Protein AF-A0A3P6BB22-F1 (afdb_monomer_lite)

InterPro domains:
  IPR001763 Rhodanese-like domain [PF00581] (15-97)
  IPR001763 Rhodanese-like domain [PS50206] (21-99)
  IPR036873 Rhodanese-like domain superfamily [G3DSA:3.40.250.10] (3-117)
  IPR036873 Rhodanese-like domain superfamily [SSF52821] (8-98)
  IPR044684 Rhodanese-like domain-containing protein STR17/STR18/HARC1-like [PTHR44542] (4-99)

Secondary structure (DSSP, 8-state):
--------EEEE-HHHHHHHHTTTPEEEE-S-HHHHHH-----SSEEE--SEEEETTEEEE-TTHHHHHHHH--TTS-EEEE-SSSHHHHHHHHHHHHHHHHHHHHHHHHHHTT-----------------EEEE--

Organism: Brassica campestris (NCBI:txid3711)

Sequence (137 aa):
MVPSKPEEVVTVDVSQAKTLLQSDHQYLDVRTEEEFRRGHCVAPKILNVPYMLSTPQGRVKNPNFLDQVSSLLSPTDDILVGCQSGARSLNATSELVAAVRLQESEKHRRWVLGLGGSELSHQQGAAAICKLIILFY

Radius of gyration: 16.77 Å; chains: 1; bounding box: 38×48×40 Å

Structure (mmCIF, N/CA/C/O backbone):
data_AF-A0A3P6BB22-F1
#
_entry.id   AF-A0A3P6BB22-F1
#
loop_
_atom_site.group_PDB
_atom_site.id
_atom_site.type_symbol
_atom_site.label_atom_id
_atom_site.label_alt_id
_atom_site.label_comp_id
_atom_site.label_asym_id
_atom_site.label_entity_id
_atom_site.label_seq_id
_atom_site.pdbx_PDB_ins_code
_atom_site.Cartn_x
_atom_site.Cartn_y
_atom_site.Cartn_z
_atom_site.occupancy
_atom_site.B_iso_or_equiv
_atom_site.auth_seq_id
_atom_site.auth_comp_id
_atom_site.auth_asym_id
_atom_site.auth_atom_id
_atom_site.pdbx_PDB_model_num
ATOM 1 N N . MET A 1 1 ? -10.189 20.013 21.432 1.00 35.59 1 MET A N 1
ATOM 2 C CA . MET A 1 1 ? -8.930 19.576 20.794 1.00 35.59 1 MET A CA 1
ATOM 3 C C . MET A 1 1 ? -8.862 18.065 20.905 1.00 35.59 1 MET A C 1
ATOM 5 O O . MET A 1 1 ? -8.560 17.567 21.978 1.00 35.59 1 MET A O 1
ATOM 9 N N . VAL A 1 2 ? -9.233 17.338 19.853 1.00 38.25 2 VAL A N 1
ATOM 10 C CA . VAL A 1 2 ? -8.917 15.906 19.756 1.00 38.25 2 VAL A CA 1
ATOM 11 C C . VAL A 1 2 ? -7.527 15.793 19.129 1.00 38.25 2 VAL A C 1
AT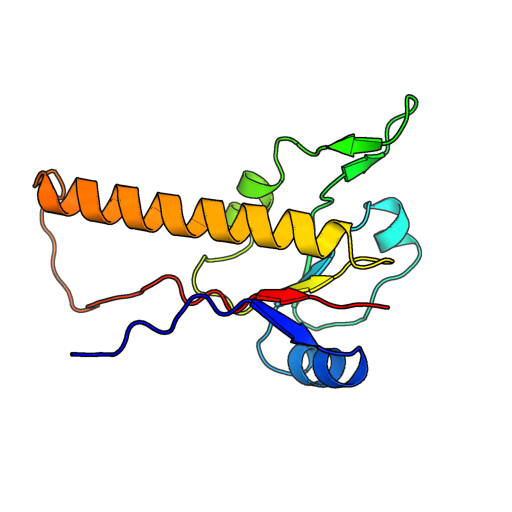OM 13 O O . VAL A 1 2 ? -7.291 16.461 18.120 1.00 38.25 2 VAL A O 1
ATOM 16 N N . PRO A 1 3 ? -6.588 15.043 19.725 1.00 39.22 3 PRO A N 1
ATOM 17 C CA . PRO A 1 3 ? -5.275 14.860 19.131 1.00 39.22 3 PRO A CA 1
ATOM 18 C C . PRO A 1 3 ? -5.442 14.058 17.839 1.00 39.22 3 PRO A C 1
ATOM 20 O O . PRO A 1 3 ? -5.922 12.925 17.855 1.00 39.22 3 PRO A O 1
ATOM 23 N N . SER A 1 4 ? -5.071 14.665 16.713 1.00 43.09 4 SER A N 1
ATOM 24 C CA . SER A 1 4 ? -4.838 13.969 15.451 1.00 43.09 4 SER A CA 1
ATOM 25 C C . SER A 1 4 ? -3.793 12.888 15.711 1.00 43.09 4 SER A C 1
ATOM 27 O O . SER A 1 4 ? -2.633 13.215 15.976 1.00 43.09 4 SER A O 1
ATOM 29 N N . LYS A 1 5 ? -4.207 11.615 15.723 1.00 47.22 5 LYS A N 1
ATOM 30 C CA . LYS A 1 5 ? -3.264 10.499 15.834 1.00 47.22 5 LYS A CA 1
ATOM 31 C C . LYS A 1 5 ? -2.243 10.638 14.699 1.00 47.22 5 LYS A C 1
ATOM 33 O O . LYS A 1 5 ? -2.662 10.839 13.559 1.00 47.22 5 LYS A O 1
ATOM 38 N N . PRO A 1 6 ? -0.937 10.601 15.000 1.00 50.88 6 PRO A N 1
ATOM 39 C CA . PRO A 1 6 ? 0.075 10.657 13.964 1.00 50.88 6 PRO A CA 1
ATOM 40 C C . PRO A 1 6 ? -0.056 9.431 13.061 1.00 50.88 6 PRO A C 1
ATOM 42 O O . PRO A 1 6 ? -0.375 8.337 13.526 1.00 50.88 6 PRO A O 1
ATOM 45 N N . GLU A 1 7 ? 0.197 9.643 11.777 1.00 61.31 7 GLU A N 1
ATOM 46 C CA . GLU A 1 7 ? 0.468 8.591 10.809 1.00 61.31 7 GLU A CA 1
ATOM 47 C C . GLU A 1 7 ? 1.692 7.808 11.300 1.00 61.31 7 GLU A C 1
ATOM 49 O O . GLU A 1 7 ? 2.829 8.282 11.249 1.00 61.31 7 GLU A O 1
ATOM 54 N N . GLU A 1 8 ? 1.437 6.659 11.922 1.00 66.62 8 GLU A N 1
ATOM 55 C CA . GLU A 1 8 ? 2.445 5.895 12.645 1.00 66.62 8 GLU A CA 1
ATOM 56 C C . GLU A 1 8 ? 2.835 4.683 11.801 1.00 66.62 8 GLU A C 1
ATOM 58 O O . GLU A 1 8 ? 2.104 3.693 11.725 1.00 66.62 8 GLU A O 1
ATOM 63 N N . VAL A 1 9 ? 4.001 4.767 11.158 1.00 71.19 9 VAL A N 1
ATOM 64 C CA . VAL A 1 9 ? 4.626 3.602 10.532 1.00 71.19 9 VAL A CA 1
ATOM 65 C C . VAL A 1 9 ? 5.367 2.824 11.612 1.00 71.19 9 VAL A C 1
ATOM 67 O O . VAL A 1 9 ? 6.359 3.305 12.161 1.00 71.19 9 VAL A O 1
ATOM 70 N N . VAL A 1 10 ? 4.904 1.612 11.908 1.00 78.75 10 VAL A N 1
ATOM 71 C CA . VAL A 1 10 ? 5.522 0.727 12.902 1.00 78.75 10 VAL A CA 1
ATOM 72 C C . VAL A 1 10 ? 6.088 -0.499 12.201 1.00 78.75 10 VAL A C 1
ATOM 74 O O . VAL A 1 10 ? 5.478 -1.072 11.307 1.00 78.75 10 VAL A O 1
ATOM 77 N N . THR A 1 11 ? 7.277 -0.933 12.597 1.00 79.19 11 THR A N 1
ATOM 78 C CA . THR A 1 11 ? 7.802 -2.233 12.169 1.00 79.19 11 THR A CA 1
ATOM 79 C C . THR A 1 11 ? 7.488 -3.261 13.239 1.00 79.19 11 THR A C 1
ATOM 81 O O . THR A 1 11 ? 7.746 -3.009 14.415 1.00 79.19 11 THR A O 1
ATOM 84 N N . VAL A 1 12 ? 6.951 -4.414 12.843 1.00 80.38 12 VAL A N 1
ATOM 85 C CA . VAL A 1 12 ? 6.653 -5.509 13.773 1.00 80.38 12 VAL A CA 1
ATOM 86 C C . VAL A 1 12 ? 7.214 -6.822 13.245 1.00 80.38 12 VAL A C 1
ATOM 88 O O . VAL A 1 12 ? 7.377 -7.014 12.038 1.00 80.38 12 VAL A O 1
ATOM 91 N N . ASP A 1 13 ? 7.494 -7.744 14.159 1.00 80.19 13 ASP A N 1
ATOM 92 C CA . ASP A 1 13 ? 7.863 -9.109 13.799 1.00 80.19 13 ASP A CA 1
ATOM 93 C C . ASP A 1 13 ? 6.639 -9.954 13.388 1.00 80.19 13 ASP A C 1
ATOM 95 O O . ASP A 1 13 ? 5.477 -9.579 13.581 1.00 80.19 13 ASP A O 1
ATOM 99 N N . VAL A 1 14 ? 6.904 -11.141 12.837 1.00 76.00 14 VAL A N 1
ATOM 100 C CA . VAL A 1 14 ? 5.873 -12.069 12.344 1.00 76.00 14 VAL A CA 1
ATOM 101 C C . VAL A 1 14 ? 4.890 -12.514 13.434 1.00 76.00 14 VAL A C 1
ATOM 103 O O . VAL A 1 14 ? 3.705 -12.714 13.152 1.00 76.00 14 VAL A O 1
ATOM 106 N N . SER A 1 15 ? 5.340 -12.653 14.682 1.00 80.56 15 SER A N 1
ATOM 107 C CA . SER A 1 15 ? 4.486 -13.076 15.797 1.00 80.56 15 SER A CA 1
ATOM 108 C C . SER A 1 15 ? 3.505 -11.976 16.214 1.00 80.56 15 SER A C 1
ATOM 110 O O . SER A 1 15 ? 2.314 -12.239 16.416 1.00 80.56 15 SER A O 1
ATOM 112 N N . GLN A 1 16 ? 3.971 -10.727 16.241 1.00 82.25 16 GLN A N 1
ATOM 113 C CA . GLN A 1 16 ? 3.136 -9.557 16.496 1.00 82.25 16 GLN A CA 1
ATOM 114 C C . GLN A 1 16 ? 2.134 -9.350 15.363 1.00 82.25 16 GLN A C 1
ATOM 116 O O . GLN A 1 16 ? 0.939 -9.192 15.614 1.00 82.25 16 GLN A O 1
ATOM 121 N N . ALA A 1 17 ? 2.588 -9.450 14.112 1.00 80.62 17 ALA A N 1
ATOM 122 C CA . ALA A 1 17 ? 1.711 -9.355 12.956 1.00 80.62 17 ALA A CA 1
ATOM 123 C C . ALA A 1 17 ? 0.601 -10.403 12.977 1.00 80.62 17 ALA A C 1
ATOM 125 O O . ALA A 1 17 ? -0.552 -10.068 12.733 1.00 80.62 17 ALA A O 1
ATOM 126 N N . LYS A 1 18 ? 0.905 -11.654 13.340 1.00 81.25 18 LYS A N 1
ATOM 127 C CA . LYS A 1 18 ? -0.115 -12.702 13.469 1.00 81.25 18 LYS A CA 1
ATOM 128 C C . LYS A 1 18 ? -1.223 -12.311 14.453 1.00 81.25 18 LYS A C 1
ATOM 130 O O . LYS A 1 18 ? -2.392 -12.540 14.164 1.00 81.25 18 LYS A O 1
ATOM 135 N N . THR A 1 19 ? -0.863 -11.700 15.579 1.00 83.44 19 THR A N 1
ATOM 136 C CA . THR A 1 19 ? -1.826 -11.214 16.584 1.00 83.44 19 THR A CA 1
ATOM 137 C C . THR A 1 19 ? -2.691 -10.077 16.031 1.00 83.44 19 THR A C 1
ATOM 139 O O . THR A 1 19 ? -3.906 -10.046 16.229 1.00 83.44 19 THR A O 1
ATOM 142 N N . LEU A 1 20 ? -2.081 -9.162 15.278 1.00 82.31 20 LEU A N 1
ATOM 143 C CA . LEU A 1 20 ? -2.780 -8.041 14.648 1.00 82.31 20 LEU A CA 1
ATOM 144 C C . LEU A 1 20 ? -3.731 -8.497 13.531 1.00 82.31 20 LEU A C 1
ATOM 146 O O . LEU A 1 20 ? -4.841 -7.981 13.438 1.00 82.31 20 LEU A O 1
ATOM 150 N N . LEU A 1 21 ? -3.349 -9.513 12.752 1.00 80.31 21 LEU A N 1
ATOM 151 C CA . LEU A 1 21 ? -4.197 -10.132 11.722 1.00 80.31 21 LEU A CA 1
ATOM 152 C C . LEU A 1 21 ? -5.383 -10.915 12.288 1.00 80.31 21 LEU A C 1
ATOM 154 O O . LEU A 1 21 ? -6.362 -11.138 11.584 1.00 80.31 21 LEU A O 1
ATOM 158 N N . GLN A 1 22 ? -5.294 -11.359 13.541 1.00 80.94 22 GLN A N 1
ATOM 159 C CA . GLN A 1 22 ? -6.434 -11.916 14.273 1.00 80.94 22 GLN A CA 1
ATOM 160 C C . GLN A 1 22 ? -7.354 -10.828 14.845 1.00 80.94 22 GLN A C 1
ATOM 162 O O . GLN A 1 22 ? -8.457 -11.136 15.290 1.00 80.94 22 GLN A O 1
ATOM 167 N N . SER A 1 23 ? -6.897 -9.576 14.841 1.00 80.44 23 SER A N 1
ATOM 168 C CA . SER A 1 23 ? -7.682 -8.399 15.214 1.00 80.44 23 SER A CA 1
ATOM 169 C C . SER A 1 23 ? -8.319 -7.780 13.956 1.00 80.44 23 SER A C 1
ATOM 171 O O . SER A 1 23 ? -8.423 -8.433 12.923 1.00 80.44 23 SER A O 1
ATOM 173 N N . ASP A 1 24 ? -8.747 -6.516 14.010 1.00 79.56 24 ASP A N 1
ATOM 174 C CA . ASP A 1 24 ? -9.443 -5.854 12.891 1.00 79.56 24 ASP A CA 1
ATOM 175 C C . ASP A 1 24 ? -8.503 -5.229 11.838 1.00 79.56 24 ASP A C 1
ATOM 177 O O . ASP A 1 24 ? -8.908 -4.362 11.065 1.00 79.56 24 ASP A O 1
ATOM 181 N N . HIS A 1 25 ? -7.233 -5.645 11.804 1.00 82.50 25 HIS A N 1
ATOM 182 C CA . HIS A 1 25 ? -6.278 -5.096 10.844 1.00 82.50 25 HIS A CA 1
ATOM 183 C C . HIS A 1 25 ? -6.358 -5.832 9.507 1.00 82.50 25 HIS A C 1
ATOM 185 O O . HIS A 1 25 ? -6.508 -7.056 9.455 1.00 82.50 25 HIS A O 1
ATOM 191 N N . GLN A 1 26 ? -6.187 -5.088 8.418 1.00 86.31 26 GLN A N 1
ATOM 192 C CA . GLN A 1 26 ? -6.196 -5.646 7.068 1.00 86.31 26 GLN A CA 1
ATOM 193 C C . GLN A 1 26 ? -4.772 -5.958 6.609 1.00 86.31 26 GLN A C 1
ATOM 195 O O . GLN A 1 26 ? -3.868 -5.152 6.805 1.00 86.31 26 GLN A O 1
ATOM 200 N N . TYR A 1 27 ? -4.547 -7.112 5.983 1.00 87.25 27 TYR A N 1
ATOM 201 C CA . TYR A 1 27 ? -3.244 -7.443 5.405 1.00 87.25 27 TYR A CA 1
ATOM 202 C C . TYR A 1 27 ? -3.185 -7.030 3.940 1.00 87.25 27 TYR A C 1
ATOM 204 O O . TYR A 1 27 ? -3.908 -7.585 3.115 1.00 87.25 27 TYR A O 1
ATOM 212 N N . LEU A 1 28 ? -2.287 -6.110 3.613 1.00 88.81 28 LEU 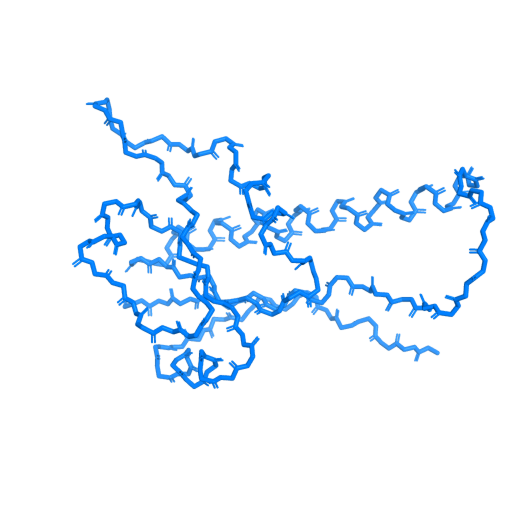A N 1
ATOM 213 C CA . LEU A 1 28 ? -1.921 -5.752 2.255 1.00 88.81 28 LEU A CA 1
ATOM 214 C C . LEU A 1 28 ? -0.630 -6.477 1.859 1.00 88.81 28 LEU A C 1
ATOM 216 O O . LEU A 1 28 ? 0.481 -6.092 2.232 1.00 88.81 28 LEU A O 1
ATOM 220 N N . ASP A 1 29 ? -0.778 -7.531 1.069 1.00 87.69 29 ASP A N 1
ATOM 221 C CA . ASP A 1 29 ? 0.338 -8.248 0.474 1.00 87.69 29 ASP A CA 1
ATOM 222 C C . ASP A 1 29 ? 0.786 -7.541 -0.810 1.00 87.69 29 ASP A C 1
ATOM 224 O O . ASP A 1 29 ? 0.053 -7.517 -1.803 1.00 87.69 29 ASP A O 1
ATOM 228 N N . VAL A 1 30 ? 2.002 -6.987 -0.802 1.00 88.25 30 VAL A N 1
ATOM 229 C CA . VAL A 1 30 ? 2.558 -6.254 -1.953 1.00 88.25 30 VAL A CA 1
ATOM 230 C C . VAL A 1 30 ? 3.433 -7.110 -2.874 1.00 88.25 30 VAL A C 1
ATOM 232 O O . VAL A 1 30 ? 4.136 -6.590 -3.753 1.00 88.25 30 VAL A O 1
ATOM 235 N N . ARG A 1 31 ? 3.441 -8.431 -2.662 1.00 86.94 31 ARG A N 1
ATOM 236 C CA . ARG A 1 31 ? 4.125 -9.399 -3.527 1.00 86.94 31 ARG A CA 1
ATOM 237 C C . ARG A 1 31 ? 3.404 -9.549 -4.866 1.00 86.94 31 ARG A C 1
ATOM 239 O O . ARG A 1 31 ? 2.268 -9.104 -5.027 1.00 86.94 31 ARG A O 1
ATOM 246 N N . THR A 1 32 ? 4.073 -10.169 -5.841 1.00 86.12 32 THR A N 1
ATOM 247 C CA . THR A 1 32 ? 3.422 -10.452 -7.126 1.00 86.12 32 THR A CA 1
ATOM 248 C C . THR A 1 32 ? 2.283 -11.453 -6.940 1.00 86.12 32 THR A C 1
ATOM 250 O O . THR A 1 32 ? 2.305 -12.263 -6.009 1.00 86.12 32 THR A O 1
ATOM 253 N N . GLU A 1 33 ? 1.301 -11.433 -7.839 1.00 85.81 33 GLU A N 1
ATOM 254 C CA . GLU A 1 33 ? 0.171 -12.366 -7.770 1.00 85.81 33 GLU A CA 1
ATOM 255 C C . GLU A 1 33 ? 0.629 -13.829 -7.801 1.00 85.81 33 GLU A C 1
ATOM 257 O O . GLU A 1 33 ? 0.027 -14.694 -7.167 1.00 85.81 33 GLU A O 1
ATOM 262 N N . GLU A 1 34 ? 1.717 -14.138 -8.511 1.00 84.00 34 GLU A N 1
ATOM 263 C CA . GLU A 1 34 ? 2.271 -15.489 -8.551 1.00 84.00 34 GLU A CA 1
ATOM 264 C C . GLU A 1 34 ? 2.856 -15.911 -7.202 1.00 84.00 34 GLU A C 1
ATOM 266 O O . GLU A 1 34 ? 2.670 -17.056 -6.791 1.00 84.00 34 GLU A O 1
ATOM 271 N N . GLU A 1 35 ? 3.551 -15.005 -6.505 1.00 82.69 35 GLU A N 1
ATOM 272 C CA . GLU A 1 35 ? 4.045 -15.252 -5.146 1.00 82.69 35 GLU A CA 1
ATOM 273 C C . GLU A 1 35 ? 2.873 -15.480 -4.184 1.00 82.69 35 GLU A C 1
ATOM 275 O O . GLU A 1 35 ? 2.908 -16.419 -3.388 1.00 82.69 35 GLU A O 1
ATOM 280 N N . PHE A 1 36 ? 1.817 -14.671 -4.300 1.00 85.50 36 PHE A N 1
ATOM 281 C CA . PHE A 1 36 ? 0.611 -14.784 -3.483 1.00 85.50 36 PHE A CA 1
ATOM 282 C C . PHE A 1 36 ? -0.140 -16.104 -3.723 1.00 85.50 36 PHE A C 1
ATOM 284 O O . PHE A 1 36 ? -0.542 -16.786 -2.777 1.00 85.50 36 PHE A O 1
ATOM 291 N N . ARG A 1 37 ? -0.276 -16.512 -4.991 1.00 84.25 37 ARG A N 1
ATOM 292 C CA . ARG A 1 37 ? -0.948 -17.756 -5.401 1.00 84.25 37 ARG A CA 1
ATOM 293 C C . ARG A 1 37 ? -0.183 -19.010 -4.980 1.00 84.25 37 ARG A C 1
ATOM 295 O O . ARG A 1 37 ? -0.800 -20.032 -4.703 1.00 84.25 37 ARG A O 1
ATOM 302 N N . ARG A 1 38 ? 1.152 -18.946 -4.928 1.00 82.94 38 ARG A N 1
ATOM 303 C CA . ARG A 1 38 ? 1.999 -20.043 -4.422 1.00 82.94 38 ARG A CA 1
ATOM 304 C C . ARG A 1 38 ? 1.829 -20.269 -2.922 1.00 82.94 38 ARG A C 1
ATOM 306 O O . ARG A 1 38 ? 2.041 -21.383 -2.455 1.00 82.94 38 ARG A O 1
ATOM 313 N N . GLY A 1 39 ? 1.472 -19.224 -2.184 1.00 77.88 39 GLY A N 1
ATOM 314 C CA . GLY A 1 39 ? 1.204 -19.300 -0.758 1.00 77.88 39 GLY A CA 1
ATOM 315 C C . GLY A 1 39 ? 1.128 -17.919 -0.119 1.00 77.88 39 GLY A C 1
ATOM 316 O O . GLY A 1 39 ? 1.966 -17.040 -0.356 1.00 77.88 39 GLY A O 1
ATOM 317 N N . HIS A 1 40 ? 0.134 -17.743 0.740 1.00 78.94 40 HIS A N 1
ATOM 318 C CA . HIS A 1 40 ? -0.075 -16.535 1.526 1.00 78.94 40 HIS A CA 1
ATOM 319 C C . HIS A 1 40 ? -0.522 -16.899 2.940 1.00 78.94 40 HIS A C 1
ATOM 321 O O . HIS A 1 40 ? -0.947 -18.025 3.211 1.00 78.94 40 HIS A O 1
ATOM 327 N N . CYS A 1 41 ? -0.380 -15.949 3.859 1.00 70.62 41 CYS A N 1
ATOM 328 C CA . CYS A 1 41 ? -0.918 -16.095 5.200 1.00 70.62 41 CYS A CA 1
ATOM 329 C C . CYS A 1 41 ? -2.450 -16.151 5.142 1.00 70.62 41 CYS A C 1
ATOM 331 O O . CYS A 1 41 ? -3.090 -15.390 4.422 1.00 70.62 41 CYS A O 1
ATOM 333 N N . VAL A 1 42 ? -3.049 -17.057 5.911 1.00 73.75 42 VAL A N 1
ATOM 334 C CA . VAL A 1 42 ? -4.506 -17.111 6.051 1.00 73.75 42 VAL A CA 1
ATOM 335 C C . VAL A 1 42 ? -4.905 -16.056 7.078 1.00 73.75 42 VAL A C 1
ATOM 337 O O . VAL A 1 42 ? -4.612 -16.210 8.264 1.00 73.75 42 VAL A O 1
ATOM 340 N N . ALA A 1 43 ? -5.538 -14.981 6.614 1.00 74.31 43 ALA A N 1
ATOM 341 C CA . ALA A 1 43 ? -6.063 -13.905 7.448 1.00 74.31 43 ALA A CA 1
ATOM 342 C C . ALA A 1 43 ? -7.508 -13.562 7.034 1.00 74.31 43 ALA A C 1
ATOM 344 O O . ALA A 1 43 ? -7.866 -13.786 5.876 1.00 74.31 43 ALA A O 1
ATOM 345 N N . PRO A 1 44 ? -8.340 -13.016 7.943 1.00 77.25 44 PRO A N 1
ATOM 346 C CA . PRO A 1 44 ? -9.747 -12.720 7.658 1.00 77.25 44 PRO A CA 1
ATOM 347 C C . PRO A 1 44 ? -9.936 -11.663 6.562 1.00 77.25 44 PRO A C 1
ATOM 349 O O . PRO A 1 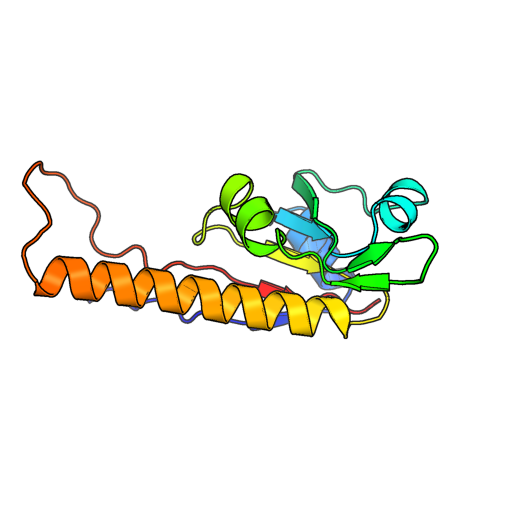44 ? -10.866 -11.755 5.767 1.00 77.25 44 PRO A O 1
ATOM 352 N N . LYS A 1 45 ? -9.051 -10.661 6.525 1.00 84.19 45 LYS A N 1
ATOM 353 C CA . LYS A 1 45 ? -9.061 -9.555 5.562 1.00 84.19 45 LYS A CA 1
ATOM 354 C C . LYS A 1 45 ? -7.684 -9.457 4.913 1.00 84.19 45 LYS A C 1
ATOM 356 O O . LYS A 1 45 ? -6.809 -8.755 5.413 1.00 84.19 45 LYS A O 1
ATOM 361 N N . ILE A 1 46 ? -7.479 -10.219 3.839 1.00 86.25 46 ILE A N 1
ATOM 362 C CA . ILE A 1 46 ? -6.244 -10.204 3.053 1.00 86.25 46 ILE A CA 1
ATOM 363 C C . ILE A 1 46 ? -6.502 -9.658 1.652 1.00 86.25 46 ILE A C 1
ATOM 365 O O . ILE A 1 46 ? -7.401 -10.111 0.948 1.00 86.25 46 ILE A O 1
ATOM 369 N N . LEU A 1 47 ? -5.688 -8.689 1.253 1.00 89.25 47 LEU A N 1
ATOM 370 C CA . LEU A 1 47 ? -5.703 -8.051 -0.052 1.00 89.25 47 LEU A CA 1
ATOM 371 C C . LEU A 1 47 ? -4.323 -8.217 -0.677 1.00 89.25 47 LEU A C 1
ATOM 373 O O . LEU A 1 47 ? -3.310 -7.965 -0.028 1.00 89.25 47 LEU A O 1
ATOM 377 N N . ASN A 1 48 ? -4.268 -8.626 -1.940 1.00 90.50 48 ASN A N 1
ATOM 378 C CA . ASN A 1 48 ? -3.022 -8.651 -2.694 1.00 90.50 48 ASN A CA 1
ATOM 379 C C . ASN A 1 48 ? -3.039 -7.526 -3.722 1.00 90.50 48 ASN A C 1
ATOM 381 O O . ASN A 1 48 ? -3.853 -7.539 -4.641 1.00 90.50 48 ASN A O 1
ATOM 385 N N . VAL A 1 49 ? -2.135 -6.562 -3.557 1.00 90.56 49 VAL A N 1
ATOM 386 C CA . VAL A 1 49 ? -1.922 -5.484 -4.525 1.00 90.56 49 VAL A CA 1
ATOM 387 C C . VAL A 1 49 ? -0.431 -5.437 -4.840 1.00 90.56 49 VAL A C 1
ATOM 389 O O . VAL A 1 49 ? 0.345 -4.879 -4.062 1.00 90.56 49 VAL A O 1
ATOM 392 N N . PRO A 1 50 ? 0.009 -6.029 -5.962 1.00 89.69 50 PRO A N 1
ATOM 393 C CA . PRO A 1 50 ? 1.420 -6.094 -6.302 1.00 89.69 50 PRO A CA 1
ATOM 394 C C . PRO A 1 50 ? 2.035 -4.702 -6.433 1.00 89.69 50 PRO A C 1
ATOM 396 O O . PRO A 1 50 ? 1.610 -3.896 -7.262 1.00 89.69 50 PRO A O 1
ATOM 399 N N . TYR A 1 51 ? 3.097 -4.438 -5.671 1.00 88.25 51 TYR A N 1
ATOM 400 C CA . TYR A 1 51 ? 3.882 -3.212 -5.848 1.00 88.25 51 TYR A CA 1
ATOM 401 C C . TYR A 1 51 ? 4.735 -3.270 -7.127 1.00 88.25 51 TYR A C 1
ATOM 403 O O . TYR A 1 51 ? 4.983 -2.262 -7.791 1.00 88.25 51 TYR A O 1
ATOM 411 N N . MET A 1 52 ? 5.147 -4.479 -7.514 1.00 87.88 52 MET A N 1
ATOM 412 C CA . MET A 1 52 ? 5.786 -4.754 -8.799 1.00 87.88 52 MET A CA 1
ATOM 413 C C . MET A 1 52 ? 5.023 -5.841 -9.545 1.00 87.88 52 MET A C 1
ATOM 415 O O . MET A 1 52 ? 4.643 -6.848 -8.952 1.00 87.88 52 MET A O 1
ATOM 419 N N . LEU A 1 53 ? 4.855 -5.654 -10.849 1.00 87.50 53 LEU A N 1
ATOM 420 C CA . LEU A 1 53 ? 4.260 -6.623 -11.759 1.00 87.50 53 LEU A CA 1
ATOM 421 C C . LEU A 1 53 ? 5.356 -7.474 -12.398 1.00 87.50 53 LEU A C 1
ATOM 423 O O . LEU A 1 53 ? 6.429 -6.974 -12.751 1.00 87.50 53 LEU A O 1
ATOM 427 N N . SER A 1 54 ? 5.080 -8.768 -12.549 1.00 83.88 54 SER A N 1
ATOM 428 C CA . SER A 1 54 ? 5.950 -9.688 -13.274 1.00 83.88 54 SER A CA 1
ATOM 429 C C . SER A 1 54 ? 5.638 -9.603 -14.767 1.00 83.88 54 SER A C 1
ATOM 431 O O . SER A 1 54 ? 4.513 -9.861 -15.185 1.00 83.88 54 SER A O 1
ATOM 433 N N . THR A 1 55 ? 6.621 -9.227 -15.581 1.00 84.88 55 THR A N 1
ATOM 434 C CA . THR A 1 55 ? 6.502 -9.184 -17.045 1.00 84.88 55 THR A CA 1
ATOM 435 C C . THR A 1 55 ? 7.553 -10.095 -17.680 1.00 84.88 55 THR A C 1
ATOM 437 O O . THR A 1 55 ? 8.571 -10.383 -17.044 1.00 84.88 55 THR A O 1
ATOM 440 N N . PRO A 1 56 ? 7.384 -10.515 -18.949 1.00 85.44 56 PRO A N 1
ATOM 441 C CA . PRO A 1 56 ? 8.403 -11.299 -19.654 1.00 85.44 56 PRO A CA 1
ATOM 442 C C . PRO A 1 56 ? 9.780 -10.617 -19.728 1.00 85.44 56 PRO A C 1
ATOM 444 O O . PRO A 1 56 ? 10.792 -11.288 -19.888 1.00 85.44 56 PRO A O 1
ATOM 447 N N . GLN A 1 57 ? 9.821 -9.287 -19.604 1.00 86.06 57 GLN A N 1
ATOM 448 C CA . GLN A 1 57 ? 11.037 -8.469 -19.654 1.00 86.06 57 GLN A CA 1
ATOM 449 C C . GLN A 1 57 ? 11.651 -8.225 -18.263 1.00 86.06 57 GLN A C 1
ATOM 451 O O . GLN A 1 57 ? 12.709 -7.609 -18.158 1.00 86.06 57 GLN A O 1
ATOM 456 N N . GLY A 1 58 ? 11.002 -8.695 -17.193 1.00 86.00 58 GLY A N 1
ATOM 457 C CA . GLY A 1 58 ? 11.429 -8.501 -15.810 1.00 86.00 58 GLY A CA 1
ATOM 458 C C . GLY A 1 58 ? 10.330 -7.920 -14.923 1.00 86.00 58 GLY A C 1
ATOM 459 O O . GLY A 1 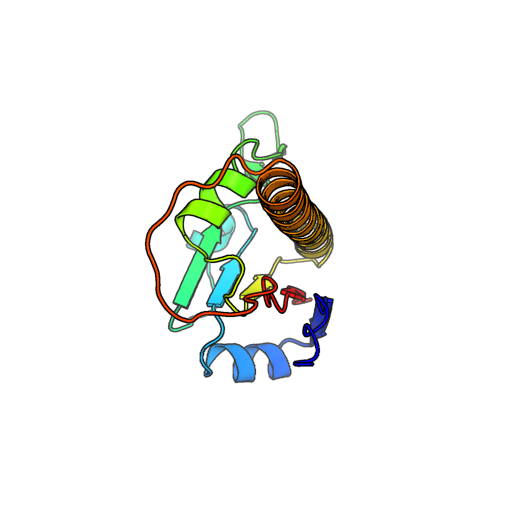58 ? 9.143 -7.958 -15.246 1.00 86.00 58 GLY A O 1
ATOM 460 N N . ARG A 1 59 ? 10.725 -7.386 -13.766 1.00 84.94 59 ARG A N 1
ATOM 461 C CA . ARG A 1 59 ? 9.797 -6.751 -12.822 1.00 84.94 59 ARG A CA 1
ATOM 462 C C . ARG A 1 59 ? 9.670 -5.268 -13.138 1.00 84.94 59 ARG A C 1
ATOM 464 O O . ARG A 1 59 ? 10.678 -4.570 -13.193 1.00 84.94 59 ARG A O 1
ATOM 471 N N . VAL A 1 60 ? 8.439 -4.794 -13.295 1.00 89.69 60 VAL A N 1
ATOM 472 C CA . VAL A 1 60 ? 8.130 -3.373 -13.511 1.00 89.69 60 VAL A CA 1
ATOM 473 C C . VAL A 1 60 ? 7.289 -2.847 -12.355 1.00 89.69 60 VAL A C 1
ATOM 475 O O . VAL A 1 60 ? 6.506 -3.593 -11.766 1.00 89.69 60 VAL A O 1
ATOM 478 N N . LYS A 1 61 ? 7.448 -1.570 -11.997 1.00 88.12 61 LYS A N 1
ATOM 479 C CA . LYS A 1 61 ? 6.617 -0.938 -10.963 1.00 88.12 61 LYS A CA 1
ATOM 480 C C . LYS A 1 61 ? 5.158 -0.905 -11.426 1.00 88.12 61 LYS A C 1
ATOM 482 O O . LYS A 1 61 ? 4.900 -0.571 -12.579 1.00 88.12 61 LYS A O 1
ATOM 487 N N . ASN A 1 62 ? 4.223 -1.236 -10.538 1.00 89.56 62 ASN A N 1
ATOM 488 C CA . ASN A 1 62 ? 2.796 -1.124 -10.827 1.00 89.56 62 ASN A CA 1
ATOM 489 C C . ASN A 1 62 ? 2.380 0.363 -10.820 1.00 89.56 62 ASN A C 1
ATOM 491 O O . ASN A 1 62 ? 2.416 0.981 -9.753 1.00 89.56 62 ASN A O 1
ATOM 495 N N . PRO A 1 63 ? 1.989 0.960 -11.964 1.00 88.50 63 PRO A N 1
ATOM 496 C CA . PRO A 1 63 ? 1.564 2.360 -11.999 1.00 88.50 63 PRO A CA 1
ATOM 497 C C . PRO A 1 63 ? 0.220 2.581 -11.292 1.00 88.50 63 PRO A C 1
ATOM 499 O O . PRO A 1 63 ? -0.029 3.672 -10.798 1.00 88.50 63 PRO A O 1
ATOM 502 N N . ASN A 1 64 ? -0.609 1.538 -11.190 1.00 88.31 64 ASN A N 1
ATOM 503 C CA . ASN A 1 64 ? -1.959 1.604 -10.632 1.00 88.31 64 ASN A CA 1
ATOM 504 C C . ASN A 1 64 ? -2.000 1.218 -9.146 1.00 88.31 64 ASN A C 1
ATOM 506 O O . ASN A 1 64 ? -3.075 0.981 -8.604 1.00 88.31 64 ASN A O 1
ATOM 510 N N . PHE A 1 65 ? -0.843 1.100 -8.485 1.00 88.44 65 PHE A N 1
ATOM 511 C CA . PHE A 1 65 ? -0.758 0.618 -7.105 1.00 88.44 65 PHE A CA 1
ATOM 512 C C . PHE A 1 65 ? -1.617 1.454 -6.142 1.00 88.44 65 PHE A C 1
ATOM 514 O O . PHE A 1 65 ? -2.430 0.901 -5.407 1.00 88.44 65 PHE A O 1
ATOM 521 N N . LEU A 1 66 ? -1.477 2.783 -6.177 1.00 85.81 66 LEU A N 1
ATOM 522 C CA . LEU A 1 66 ? -2.222 3.687 -5.293 1.00 85.81 66 LEU A CA 1
ATOM 523 C C . LEU A 1 66 ? -3.728 3.678 -5.588 1.00 85.81 66 LEU A C 1
ATOM 525 O O . LEU A 1 66 ? -4.534 3.675 -4.660 1.00 85.81 66 LEU A O 1
ATOM 529 N N . ASP A 1 67 ? -4.112 3.620 -6.862 1.00 86.75 67 ASP A N 1
ATOM 530 C CA . ASP A 1 67 ? -5.520 3.567 -7.272 1.00 86.75 67 ASP A CA 1
ATOM 531 C C . ASP A 1 67 ? -6.178 2.260 -6.814 1.00 86.75 67 ASP A C 1
ATOM 533 O O . ASP A 1 67 ? -7.272 2.263 -6.254 1.00 86.75 67 ASP A O 1
ATOM 537 N N . GLN A 1 68 ? -5.479 1.133 -6.967 1.00 88.62 68 GLN A N 1
ATOM 538 C CA . GLN A 1 68 ? -5.946 -0.162 -6.476 1.00 88.62 68 GLN A CA 1
ATOM 539 C C . GLN A 1 68 ? -6.078 -0.166 -4.952 1.00 88.62 68 GLN A C 1
ATOM 541 O O . GLN A 1 68 ? -7.116 -0.583 -4.440 1.00 88.62 68 GLN A O 1
ATOM 546 N N . VAL A 1 69 ? -5.079 0.345 -4.225 1.00 87.44 69 VAL A N 1
ATOM 547 C CA . VAL A 1 69 ? -5.146 0.434 -2.760 1.00 87.44 69 VAL A CA 1
ATOM 548 C C . VAL A 1 69 ? -6.299 1.332 -2.319 1.00 87.44 69 VAL A C 1
ATOM 550 O O . VAL A 1 69 ? -7.111 0.893 -1.519 1.00 87.44 69 VAL A O 1
ATOM 553 N N . SER A 1 70 ? -6.438 2.534 -2.878 1.00 84.25 70 SER A N 1
ATOM 554 C CA . SER A 1 70 ? -7.520 3.464 -2.514 1.00 84.25 70 SER A CA 1
ATOM 555 C C . SER A 1 70 ? -8.925 2.974 -2.884 1.00 84.25 70 SER A C 1
ATOM 557 O O . SER A 1 70 ? -9.900 3.393 -2.267 1.00 84.25 70 SER A O 1
ATOM 559 N N . SER A 1 71 ? -9.048 2.071 -3.862 1.00 85.25 71 SER A N 1
ATOM 560 C CA . SER A 1 71 ? -10.329 1.433 -4.197 1.00 85.25 71 SER A CA 1
ATOM 561 C C . SER A 1 71 ? -10.741 0.327 -3.217 1.00 85.25 71 SER A C 1
ATOM 563 O O . SER A 1 71 ? -11.927 0.019 -3.108 1.00 85.25 71 SER A O 1
ATOM 565 N N . LEU A 1 72 ? -9.771 -0.275 -2.521 1.00 85.81 72 LEU A N 1
ATOM 566 C CA . LEU A 1 72 ? -9.973 -1.422 -1.631 1.00 85.81 72 LEU A CA 1
ATOM 567 C C . LEU A 1 72 ? -9.899 -1.050 -0.146 1.00 85.81 72 LEU A C 1
ATOM 569 O O . LEU A 1 72 ? -10.523 -1.713 0.677 1.00 85.81 72 LEU A O 1
ATOM 573 N N . LEU A 1 73 ? -9.117 -0.024 0.187 1.00 82.81 73 LEU A N 1
ATOM 574 C CA . LEU A 1 73 ? -8.784 0.398 1.541 1.00 82.81 73 LEU A CA 1
ATOM 575 C C . LEU A 1 73 ? -9.155 1.863 1.746 1.00 82.81 73 LEU A C 1
ATOM 577 O O . LEU A 1 73 ? -8.879 2.719 0.904 1.00 82.81 73 LEU A O 1
ATOM 581 N N . SER A 1 74 ? -9.738 2.157 2.905 1.00 78.31 74 SER A N 1
ATOM 582 C CA . SER A 1 74 ? -9.929 3.526 3.365 1.00 78.31 74 SER A CA 1
ATOM 583 C C . SER A 1 74 ? -8.618 4.067 3.943 1.00 78.31 74 SER A C 1
ATOM 585 O O . SER A 1 74 ? -7.905 3.340 4.638 1.00 78.31 74 SER A O 1
ATOM 587 N N . PRO A 1 75 ? -8.313 5.366 3.781 1.00 70.50 75 PRO A N 1
ATOM 588 C CA . PRO A 1 75 ? -7.188 6.003 4.469 1.00 70.50 75 PRO A CA 1
ATOM 589 C C . PRO A 1 75 ? -7.330 6.013 6.009 1.00 70.50 75 PRO A C 1
ATOM 591 O O . PRO A 1 75 ? -6.421 6.440 6.713 1.00 70.50 75 PRO A O 1
ATOM 594 N N . THR A 1 76 ? -8.467 5.569 6.551 1.00 72.06 76 THR A N 1
ATOM 595 C CA . THR A 1 76 ? -8.699 5.380 7.993 1.00 72.06 76 THR A CA 1
ATOM 596 C C . THR A 1 76 ? -8.522 3.937 8.464 1.00 72.06 76 THR A C 1
ATOM 598 O O . THR A 1 76 ? -8.758 3.668 9.640 1.00 72.06 76 THR A O 1
ATOM 601 N N . ASP A 1 77 ? -8.218 3.006 7.559 1.00 78.94 77 ASP A N 1
ATOM 602 C CA . ASP A 1 77 ? -8.057 1.598 7.908 1.00 78.94 77 ASP A CA 1
ATOM 603 C C . ASP A 1 77 ? -6.657 1.344 8.478 1.00 78.94 77 ASP A C 1
ATOM 605 O O . ASP A 1 77 ? -5.653 1.850 7.969 1.00 78.94 77 ASP A O 1
ATOM 609 N N . ASP A 1 78 ? -6.585 0.506 9.512 1.00 82.19 78 ASP A N 1
ATOM 610 C CA . ASP A 1 78 ? -5.319 0.003 10.034 1.00 82.19 78 ASP A CA 1
ATOM 611 C C . ASP A 1 78 ? -4.837 -1.167 9.160 1.00 82.19 78 ASP A C 1
ATOM 613 O O . ASP A 1 78 ? -5.496 -2.212 9.058 1.00 82.19 78 ASP A O 1
ATOM 617 N N . ILE A 1 79 ? -3.677 -0.994 8.517 1.00 84.56 79 ILE A N 1
ATOM 618 C CA . ILE A 1 79 ? -3.179 -1.919 7.494 1.00 84.56 79 ILE A CA 1
ATOM 619 C C . ILE A 1 79 ? -1.789 -2.472 7.832 1.00 84.56 79 ILE A C 1
ATOM 621 O O . ILE A 1 79 ? -0.854 -1.765 8.209 1.00 84.56 79 ILE A O 1
ATOM 625 N N . LEU A 1 80 ? -1.623 -3.777 7.642 1.00 85.69 80 LEU A N 1
ATOM 626 C CA . LEU A 1 80 ? -0.339 -4.464 7.680 1.00 85.69 80 LEU A CA 1
ATOM 627 C C . LEU A 1 80 ? 0.160 -4.642 6.255 1.00 85.69 80 LEU A C 1
ATOM 629 O O . LEU A 1 80 ? -0.422 -5.400 5.488 1.00 85.69 80 LEU A O 1
ATOM 633 N N . VAL A 1 81 ? 1.267 -3.997 5.913 1.00 85.88 81 VAL A N 1
ATOM 634 C CA . VAL A 1 81 ? 1.899 -4.107 4.601 1.00 85.88 81 VAL A CA 1
ATOM 635 C C . VAL A 1 81 ? 3.032 -5.126 4.671 1.00 85.88 81 VAL A C 1
ATOM 637 O O . VAL A 1 81 ? 4.041 -4.936 5.357 1.00 85.88 81 VAL A O 1
ATOM 640 N N . GLY A 1 82 ? 2.883 -6.225 3.937 1.00 82.94 82 GLY A N 1
ATOM 641 C CA . GLY A 1 82 ? 3.836 -7.329 3.951 1.00 82.94 82 GLY A CA 1
ATOM 642 C C . GLY A 1 82 ? 4.526 -7.561 2.617 1.00 82.94 82 GLY A C 1
ATOM 643 O O . GLY A 1 82 ? 3.910 -7.505 1.554 1.00 82.94 82 GLY A O 1
ATOM 644 N N . CYS A 1 83 ? 5.823 -7.873 2.665 1.00 81.50 83 CYS A N 1
ATOM 645 C CA . CYS A 1 83 ? 6.539 -8.432 1.523 1.00 81.50 83 CYS A CA 1
ATOM 646 C C . CYS A 1 83 ? 7.575 -9.471 1.976 1.00 81.50 83 CYS A C 1
ATOM 648 O O . CYS A 1 83 ? 7.853 -9.603 3.162 1.00 81.50 83 CYS A O 1
ATOM 650 N N . GLN A 1 84 ? 8.167 -10.204 1.028 1.00 70.00 84 GLN A N 1
ATOM 651 C CA . GLN A 1 84 ? 9.106 -11.287 1.350 1.00 70.00 84 GLN A CA 1
ATOM 652 C C . GLN A 1 84 ? 10.412 -10.813 2.017 1.00 70.00 84 GLN A C 1
ATOM 654 O O . GLN A 1 84 ? 10.991 -11.556 2.792 1.00 70.00 84 GLN A O 1
ATOM 659 N N . SER A 1 85 ? 10.907 -9.614 1.690 1.00 67.88 85 SER A N 1
ATOM 660 C CA . SER A 1 85 ? 12.259 -9.160 2.068 1.00 67.88 85 SER A CA 1
ATOM 661 C C . SER A 1 85 ? 12.298 -7.803 2.781 1.00 67.88 85 SER A C 1
ATOM 663 O O . SER A 1 85 ? 13.365 -7.222 2.949 1.00 67.88 85 SER A O 1
ATOM 665 N N . GLY A 1 86 ? 11.141 -7.236 3.127 1.00 68.00 86 GLY A N 1
ATOM 666 C CA . GLY A 1 86 ? 11.002 -5.913 3.751 1.00 68.00 86 GLY A CA 1
ATOM 667 C C . GLY A 1 86 ? 11.186 -4.687 2.841 1.00 68.00 86 GLY A C 1
ATOM 668 O O . GLY A 1 86 ? 10.501 -3.683 3.010 1.00 68.00 86 GLY A O 1
ATOM 669 N N . ALA A 1 87 ? 12.058 -4.745 1.829 1.00 74.62 87 ALA A N 1
ATOM 670 C CA . ALA A 1 87 ? 12.357 -3.570 0.995 1.00 74.62 87 ALA A CA 1
ATOM 671 C C . ALA A 1 87 ? 11.147 -3.075 0.174 1.00 74.62 87 ALA A C 1
ATOM 673 O O . ALA A 1 87 ? 10.939 -1.873 0.020 1.00 74.62 87 ALA A O 1
ATOM 674 N N . ARG A 1 88 ? 10.323 -3.999 -0.345 1.00 77.81 88 ARG A N 1
ATOM 675 C CA . ARG A 1 88 ? 9.126 -3.638 -1.129 1.00 77.81 88 ARG A CA 1
ATOM 676 C C . ARG A 1 88 ? 8.040 -3.022 -0.253 1.00 77.81 88 ARG A C 1
ATOM 678 O O . ARG A 1 88 ? 7.418 -2.054 -0.670 1.00 77.81 88 ARG A O 1
ATOM 685 N N . SER A 1 89 ? 7.827 -3.573 0.942 1.00 78.38 89 SER A N 1
ATOM 686 C CA . SER A 1 89 ? 6.837 -3.061 1.889 1.00 78.38 89 SER A CA 1
ATOM 687 C C . SER A 1 89 ? 7.234 -1.683 2.408 1.00 78.38 89 SER A C 1
ATOM 689 O O . SER A 1 89 ? 6.375 -0.819 2.472 1.00 78.38 89 SER A O 1
ATOM 691 N N . LEU A 1 90 ? 8.520 -1.418 2.665 1.00 79.69 90 LEU A N 1
ATOM 692 C CA . LEU A 1 90 ? 8.985 -0.078 3.046 1.00 79.69 90 LEU A CA 1
ATOM 693 C C . LEU A 1 90 ? 8.698 0.977 1.963 1.00 79.69 90 LEU A C 1
ATOM 695 O O . LEU A 1 90 ? 8.181 2.055 2.269 1.00 79.69 90 LEU A O 1
ATOM 699 N N . ASN A 1 91 ? 8.998 0.661 0.699 1.00 83.88 91 ASN A N 1
ATOM 700 C CA . ASN A 1 91 ? 8.751 1.575 -0.418 1.00 83.88 91 ASN A CA 1
ATOM 701 C C . ASN A 1 91 ? 7.250 1.802 -0.642 1.00 83.88 91 ASN A C 1
ATOM 703 O O . ASN A 1 91 ? 6.818 2.943 -0.779 1.00 83.88 91 ASN A O 1
ATOM 707 N N . ALA A 1 92 ? 6.454 0.729 -0.617 1.00 84.06 92 ALA A N 1
ATOM 708 C CA . ALA A 1 92 ? 5.001 0.810 -0.720 1.00 84.06 92 ALA A CA 1
ATOM 709 C C . ALA A 1 92 ? 4.405 1.663 0.410 1.00 84.06 92 ALA A C 1
ATOM 711 O O . ALA A 1 92 ? 3.632 2.577 0.145 1.00 84.06 92 ALA A O 1
ATOM 712 N N . THR A 1 93 ? 4.825 1.426 1.655 1.00 84.56 93 THR A N 1
ATOM 713 C CA . THR A 1 93 ? 4.405 2.197 2.831 1.00 84.56 93 THR A CA 1
ATOM 714 C C . THR A 1 93 ? 4.741 3.677 2.696 1.00 84.56 93 THR A C 1
ATOM 716 O O . THR A 1 93 ? 3.893 4.521 2.961 1.00 84.56 93 THR A O 1
ATOM 719 N N . SER A 1 94 ? 5.945 4.010 2.225 1.00 83.56 94 SER A N 1
ATOM 720 C CA . SER A 1 94 ? 6.354 5.405 2.016 1.00 83.56 94 SER A CA 1
ATOM 721 C C . SER A 1 94 ? 5.484 6.114 0.972 1.00 83.56 94 SER A C 1
ATOM 723 O O . SER A 1 94 ? 5.135 7.281 1.146 1.00 83.56 94 SER A O 1
ATOM 725 N N . GLU A 1 95 ? 5.107 5.414 -0.103 1.00 84.50 95 GLU A N 1
ATOM 726 C CA . GLU A 1 95 ? 4.211 5.956 -1.130 1.00 84.50 95 GLU A CA 1
ATOM 727 C C . GLU A 1 95 ? 2.774 6.120 -0.632 1.00 84.50 95 GLU A C 1
ATOM 729 O O . GLU A 1 95 ? 2.153 7.142 -0.919 1.00 84.50 95 GLU A O 1
ATOM 734 N N . LEU A 1 96 ? 2.265 5.163 0.149 1.00 82.62 96 LEU A N 1
ATOM 735 C CA . LEU A 1 96 ? 0.941 5.260 0.768 1.00 82.62 96 LEU A CA 1
ATOM 736 C C . LEU A 1 96 ? 0.867 6.446 1.728 1.00 82.62 96 LEU A C 1
ATOM 738 O O . LEU A 1 96 ? -0.060 7.246 1.637 1.00 82.62 96 LEU A O 1
ATOM 742 N N . VAL A 1 97 ? 1.891 6.615 2.565 1.00 81.00 97 VAL A N 1
ATOM 743 C CA . VAL A 1 97 ? 1.989 7.734 3.506 1.00 81.00 97 VAL A CA 1
ATOM 744 C C . VAL A 1 97 ? 2.016 9.082 2.782 1.00 81.00 97 VAL A C 1
ATOM 746 O O . VAL A 1 97 ? 1.294 10.025 3.111 1.00 81.00 97 VAL A O 1
ATOM 749 N N . ALA A 1 98 ? 2.816 9.179 1.718 1.00 81.25 98 ALA A N 1
ATOM 750 C CA . ALA A 1 98 ? 2.858 10.382 0.897 1.00 81.25 98 ALA A CA 1
ATOM 751 C C . ALA A 1 98 ? 1.498 10.680 0.239 1.00 81.25 98 ALA A C 1
ATOM 753 O O . ALA A 1 98 ? 1.074 11.837 0.213 1.00 81.25 98 ALA A O 1
ATOM 754 N N . ALA A 1 99 ? 0.805 9.655 -0.264 1.00 77.69 99 ALA A N 1
ATOM 755 C CA . ALA A 1 99 ? -0.503 9.800 -0.896 1.00 77.69 99 ALA A CA 1
ATOM 756 C C . ALA A 1 99 ? -1.573 10.287 0.095 1.00 77.69 99 ALA A C 1
ATOM 758 O O . ALA A 1 99 ? -2.300 11.236 -0.206 1.00 77.69 99 ALA A O 1
ATOM 759 N N . VAL A 1 100 ? -1.622 9.705 1.296 1.00 74.12 100 VAL A N 1
ATOM 760 C CA . VAL A 1 100 ? -2.543 10.112 2.368 1.00 74.12 100 VAL A CA 1
ATOM 761 C C . VAL A 1 100 ? -2.303 11.570 2.767 1.00 74.12 100 VAL A C 1
ATOM 763 O O . VAL A 1 100 ? -3.238 12.374 2.816 1.00 74.12 100 VAL A O 1
ATOM 766 N N . ARG A 1 101 ? -1.037 11.960 2.949 1.00 70.31 101 ARG A N 1
ATOM 767 C CA . ARG A 1 101 ? -0.667 13.344 3.270 1.00 70.31 101 ARG A CA 1
ATOM 768 C C . ARG A 1 101 ? -1.103 14.347 2.198 1.00 70.31 101 ARG A C 1
ATOM 770 O O . ARG A 1 101 ? -1.511 15.463 2.531 1.00 70.31 101 ARG A O 1
ATOM 777 N N . LEU A 1 102 ? -1.017 13.976 0.919 1.00 68.62 102 LEU A N 1
ATOM 778 C CA . LEU A 1 102 ? -1.468 14.830 -0.183 1.00 68.62 102 LEU A CA 1
ATOM 779 C C . LEU A 1 102 ? -2.991 14.993 -0.189 1.00 68.62 102 LEU A C 1
ATOM 781 O O . LEU A 1 102 ? -3.464 16.116 -0.362 1.00 68.62 102 LEU A O 1
ATOM 785 N N . GLN A 1 103 ? -3.754 13.928 0.075 1.00 64.69 103 GLN A N 1
ATOM 786 C CA . GLN A 1 103 ? -5.214 14.021 0.159 1.00 64.69 103 GLN A CA 1
ATOM 787 C C . GLN A 1 103 ? -5.676 14.929 1.305 1.00 64.69 103 GLN A C 1
ATOM 789 O O . GLN A 1 103 ? -6.559 15.768 1.108 1.00 64.69 103 GLN A O 1
ATOM 794 N N . GLU A 1 104 ? -5.036 14.839 2.473 1.00 65.06 104 GLU A N 1
ATOM 795 C CA . GLU A 1 104 ? -5.322 15.731 3.604 1.00 65.06 104 GLU A CA 1
ATOM 796 C C . GLU A 1 104 ? -4.992 17.197 3.272 1.00 65.06 104 GLU A C 1
ATOM 798 O O . GLU A 1 104 ? -5.782 18.100 3.555 1.00 65.06 104 GLU A O 1
ATOM 803 N N . SER A 1 105 ? -3.864 17.439 2.595 1.00 62.25 105 SER A N 1
ATOM 804 C CA . SER A 1 105 ? -3.468 18.762 2.090 1.00 62.25 105 SER A CA 1
ATOM 805 C C . SER A 1 105 ? -4.495 19.341 1.111 1.00 62.25 105 SER A C 1
ATOM 807 O O . SER A 1 105 ? -4.908 20.495 1.246 1.00 62.25 105 SER A O 1
ATOM 809 N N . GLU A 1 106 ? -4.938 18.556 0.126 1.00 64.94 106 GLU A N 1
ATOM 810 C CA . GLU A 1 106 ? -5.919 19.009 -0.862 1.00 64.94 106 GLU A CA 1
ATOM 811 C C . GLU A 1 106 ? -7.289 19.276 -0.238 1.00 64.94 106 GLU A C 1
ATOM 813 O O . GLU A 1 106 ? -7.928 20.279 -0.565 1.00 64.94 106 GLU A O 1
ATOM 818 N N . LYS A 1 107 ? -7.726 18.424 0.694 1.00 59.56 107 LYS A N 1
ATOM 819 C CA . LYS A 1 107 ? -8.959 18.610 1.466 1.00 59.56 107 LYS A CA 1
ATOM 820 C C . LYS A 1 107 ? -8.894 19.878 2.316 1.00 59.56 107 LYS A C 1
ATOM 822 O O . LYS A 1 107 ? -9.830 20.678 2.286 1.00 59.56 107 LYS A O 1
ATOM 827 N N . HIS A 1 108 ? -7.775 20.111 3.005 1.00 58.59 108 HIS A N 1
ATOM 828 C CA . HIS A 1 108 ? -7.542 21.338 3.765 1.00 58.59 108 HIS A CA 1
ATOM 829 C C . HIS A 1 108 ? -7.558 22.574 2.855 1.00 58.59 108 HIS A C 1
ATOM 831 O O . HIS A 1 108 ? -8.251 23.546 3.144 1.00 58.59 108 HIS A O 1
ATOM 837 N N . ARG A 1 109 ? -6.877 22.523 1.702 1.00 58.66 109 ARG A N 1
ATOM 838 C CA . ARG A 1 109 ? -6.872 23.616 0.717 1.00 58.66 109 ARG A CA 1
ATOM 839 C C . ARG A 1 109 ? -8.269 23.893 0.159 1.00 58.66 109 ARG A C 1
ATOM 841 O O . ARG A 1 109 ? -8.645 25.051 0.011 1.00 58.66 109 ARG A O 1
ATOM 848 N N . ARG A 1 110 ? -9.056 22.849 -0.122 1.00 61.53 110 ARG A N 1
ATOM 849 C CA . ARG A 1 110 ? -10.450 22.958 -0.586 1.00 61.53 110 ARG A CA 1
ATOM 850 C C . ARG A 1 110 ? -11.338 23.650 0.454 1.00 61.53 110 ARG A C 1
ATOM 852 O O . ARG A 1 110 ? -12.170 24.469 0.074 1.00 61.53 110 ARG A O 1
ATOM 859 N N . TRP A 1 111 ? -11.128 23.351 1.739 1.00 57.81 111 TRP A N 1
ATOM 860 C CA . TRP A 1 111 ? -11.824 23.998 2.854 1.00 57.81 111 TRP A CA 1
ATOM 861 C C . TRP A 1 111 ? -11.429 25.473 2.998 1.00 57.81 111 TRP A C 1
ATOM 863 O O . TRP A 1 111 ? -12.301 26.334 3.047 1.00 57.81 111 TRP A O 1
ATOM 873 N N . VAL A 1 112 ? -10.126 25.781 2.968 1.00 63.28 112 VAL A N 1
ATOM 874 C CA . VAL A 1 112 ? -9.609 27.161 3.047 1.00 63.28 112 VAL A CA 1
ATOM 875 C C . VAL A 1 112 ? -10.110 28.030 1.888 1.00 63.28 112 VAL A C 1
ATOM 877 O O . VAL A 1 112 ? -10.410 29.203 2.088 1.00 63.28 112 VAL A O 1
ATOM 880 N N . LEU A 1 113 ? -10.235 27.466 0.683 1.00 71.88 113 LEU A N 1
ATOM 881 C CA . LEU A 1 113 ? -10.721 28.185 -0.499 1.00 71.88 113 LEU A CA 1
ATOM 882 C C . LEU A 1 113 ? -12.256 28.297 -0.578 1.00 71.88 113 LEU A C 1
ATOM 884 O O . LEU A 1 113 ? -12.761 28.862 -1.543 1.00 71.88 113 LEU A O 1
ATOM 888 N N . GLY A 1 114 ? -13.006 27.769 0.397 1.00 56.09 114 GLY A N 1
ATOM 889 C CA . GLY A 1 114 ? -14.463 27.938 0.466 1.00 56.09 114 GLY A CA 1
ATOM 890 C C . GLY A 1 114 ? -15.252 27.266 -0.666 1.00 56.09 114 GLY A C 1
ATOM 891 O O . GLY A 1 114 ? -16.407 27.610 -0.891 1.00 56.09 114 GLY A O 1
ATOM 892 N N . LEU A 1 115 ? -14.661 26.301 -1.380 1.00 64.62 115 LEU A N 1
ATOM 893 C CA . LEU A 1 115 ? -15.303 25.598 -2.505 1.00 64.62 115 LEU A CA 1
ATOM 894 C C . LEU A 1 115 ? -16.142 24.374 -2.069 1.00 64.62 115 LEU A C 1
ATOM 896 O O . LEU A 1 115 ? -16.547 23.577 -2.913 1.00 64.62 115 LEU A O 1
ATOM 900 N N . GLY A 1 116 ? -16.385 24.192 -0.766 1.00 53.88 116 GLY A N 1
ATOM 901 C CA . GLY A 1 116 ? -17.215 23.116 -0.209 1.00 53.88 116 GLY A CA 1
ATOM 902 C C . GLY A 1 116 ? -18.610 23.617 0.167 1.00 53.88 116 GLY A C 1
ATOM 903 O O . GLY A 1 116 ? -18.787 24.171 1.248 1.00 53.88 116 GLY A O 1
ATOM 904 N N . GLY A 1 117 ? -19.580 23.439 -0.734 1.00 43.09 117 GLY A N 1
ATOM 905 C CA . GLY A 1 117 ? -20.993 23.763 -0.516 1.00 43.09 117 GLY A CA 1
ATOM 906 C C . GLY A 1 117 ? -21.674 22.862 0.525 1.00 43.09 117 GLY A C 1
ATOM 907 O O . GLY A 1 117 ? -21.282 21.719 0.736 1.00 43.09 117 GLY A O 1
ATOM 908 N N . SER A 1 118 ? -22.685 23.435 1.173 1.00 59.28 118 SER A N 1
ATOM 909 C CA . SER A 1 118 ? -23.448 23.002 2.350 1.00 59.28 118 SER A CA 1
ATOM 910 C C . SER A 1 118 ? -24.190 21.660 2.254 1.00 59.28 118 SER A C 1
ATOM 912 O O . SER A 1 118 ? -25.003 21.499 1.353 1.00 59.28 118 SER A O 1
ATOM 914 N N . GLU A 1 119 ? -24.027 20.792 3.260 1.00 47.28 119 GLU A N 1
ATOM 915 C CA . GLU A 1 119 ? -25.112 20.153 4.038 1.00 47.28 119 GLU A CA 1
ATOM 916 C C . GLU A 1 119 ? -24.487 19.477 5.283 1.00 47.28 119 GLU A C 1
ATOM 918 O O . GLU A 1 119 ? -23.390 18.923 5.236 1.00 47.28 119 GLU A O 1
ATOM 923 N N . LEU A 1 120 ? -25.155 19.609 6.426 1.00 49.84 120 LEU A N 1
ATOM 924 C CA . LEU A 1 120 ? -24.668 19.366 7.786 1.00 49.84 120 LEU A CA 1
ATOM 925 C C . LEU A 1 120 ? -24.696 17.878 8.181 1.00 49.84 120 LEU A C 1
ATOM 927 O O . LEU A 1 120 ? -25.702 17.216 7.964 1.00 49.84 120 LEU A O 1
ATOM 931 N N . SER A 1 121 ? -23.668 17.391 8.888 1.00 35.16 121 SER A N 1
ATOM 932 C CA . SER A 1 121 ? -23.795 16.855 10.260 1.00 35.16 121 SER A CA 1
ATOM 933 C C . SER A 1 121 ? -22.466 16.244 10.724 1.00 35.16 121 SER A C 1
ATOM 935 O O . SER A 1 121 ? -21.942 15.316 10.120 1.00 35.16 121 SER A O 1
ATOM 937 N N . HIS A 1 122 ? -21.922 16.804 11.803 1.00 39.88 122 HIS A N 1
ATOM 938 C CA . HIS A 1 122 ? -21.157 16.098 12.831 1.00 39.88 122 HIS A CA 1
ATOM 939 C C . HIS A 1 122 ? -20.198 14.977 12.371 1.00 39.88 122 HIS A C 1
ATOM 941 O O . HIS A 1 122 ? -20.449 13.809 12.610 1.00 39.88 122 HIS A O 1
ATOM 947 N N . GLN A 1 123 ? -19.032 15.329 11.827 1.00 40.25 123 GLN A N 1
ATOM 948 C CA . GLN A 1 123 ? -17.816 14.546 12.082 1.00 40.25 123 GLN A CA 1
ATOM 949 C C . GLN A 1 123 ? -16.599 15.475 11.956 1.00 40.25 123 GLN A C 1
ATOM 951 O O . GLN A 1 123 ? -15.953 15.591 10.914 1.00 40.25 123 GLN A O 1
ATOM 956 N N . GLN A 1 124 ? -16.309 16.207 13.034 1.00 38.28 124 GLN A N 1
ATOM 957 C CA . GLN A 1 124 ? -15.006 16.837 13.218 1.00 38.28 124 GLN A CA 1
ATOM 958 C C . GLN A 1 124 ? -13.910 15.764 13.081 1.00 38.28 124 GLN A C 1
ATOM 960 O O . GLN A 1 124 ? -13.865 14.827 13.870 1.00 38.28 124 GLN A O 1
ATOM 965 N N . GLY A 1 125 ? -13.007 15.951 12.117 1.00 38.06 125 GLY A N 1
ATOM 966 C CA . GLY A 1 125 ? -11.645 15.416 12.154 1.00 38.06 125 GLY A CA 1
ATOM 967 C C . GLY A 1 125 ? -11.500 13.900 12.046 1.00 38.06 125 GLY A C 1
ATOM 968 O O . GLY A 1 125 ? -11.090 13.256 13.003 1.00 38.06 125 GLY A O 1
ATOM 969 N N . ALA A 1 126 ? -11.689 13.341 10.854 1.00 36.06 126 ALA A N 1
ATOM 970 C CA . ALA A 1 126 ? -10.898 12.175 10.478 1.00 36.06 126 ALA A CA 1
ATOM 971 C C . ALA A 1 126 ? -9.602 12.707 9.859 1.00 36.06 126 ALA A C 1
ATOM 973 O O . ALA A 1 126 ? -9.564 12.985 8.663 1.00 36.06 126 ALA A O 1
ATOM 974 N N . ALA A 1 127 ? -8.570 12.909 10.685 1.00 41.97 127 ALA A N 1
ATOM 975 C CA . ALA A 1 127 ? -7.230 12.645 10.180 1.00 41.97 127 ALA A CA 1
ATOM 976 C C . ALA A 1 127 ? -7.274 11.195 9.682 1.00 41.97 127 ALA A C 1
ATOM 978 O O . ALA A 1 127 ? -7.834 10.345 10.374 1.00 41.97 127 ALA A O 1
ATOM 979 N N . ALA A 1 128 ? -6.791 10.930 8.477 1.00 45.25 128 ALA A N 1
ATOM 980 C CA . ALA A 1 128 ? -6.579 9.578 7.992 1.00 45.25 128 ALA A CA 1
ATOM 981 C C . ALA A 1 128 ? -5.679 8.829 8.992 1.00 45.25 128 ALA A C 1
ATOM 983 O O . ALA A 1 128 ? -4.467 9.030 9.030 1.00 45.25 128 ALA A O 1
ATOM 984 N N . ILE A 1 129 ? -6.281 8.055 9.898 1.00 48.59 129 ILE A N 1
ATOM 985 C CA . ILE A 1 129 ? -5.551 7.218 10.849 1.00 48.59 129 ILE A CA 1
ATOM 986 C C . ILE A 1 129 ? -5.206 5.958 10.073 1.00 48.59 129 ILE A C 1
ATOM 988 O O . ILE A 1 129 ? -5.946 4.987 10.119 1.00 48.59 129 ILE A O 1
ATOM 992 N N . CYS A 1 130 ? -4.123 6.002 9.308 1.00 51.91 130 CYS A N 1
ATOM 993 C CA . CYS A 1 130 ? -3.590 4.808 8.680 1.00 51.91 130 CYS A CA 1
ATOM 994 C C . CYS A 1 130 ? -2.372 4.382 9.496 1.00 51.91 130 CYS A C 1
ATOM 996 O O . CYS A 1 130 ? -1.302 4.991 9.406 1.00 51.91 130 CYS A O 1
ATOM 998 N N . LYS A 1 131 ? -2.535 3.376 10.361 1.00 60.09 131 LYS A N 1
ATOM 999 C CA . LYS A 1 131 ? -1.388 2.734 11.001 1.00 60.09 131 LYS A CA 1
ATOM 1000 C C . LYS A 1 131 ? -0.816 1.727 10.016 1.00 60.09 131 LYS A C 1
ATOM 1002 O O . LYS A 1 131 ? -1.444 0.705 9.750 1.00 60.09 131 LYS A O 1
ATOM 1007 N N . LEU A 1 132 ? 0.356 2.032 9.458 1.00 62.19 132 LEU A N 1
ATOM 1008 C CA . LEU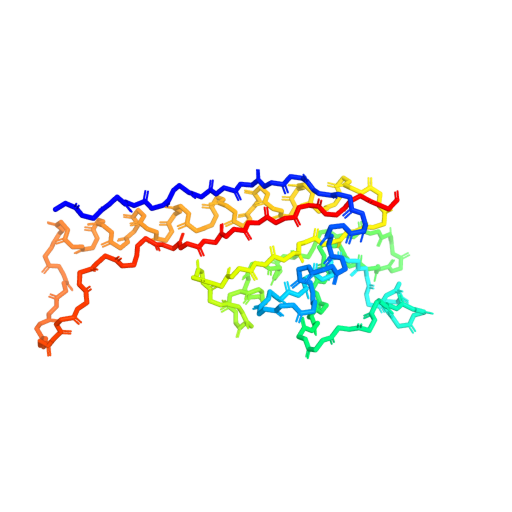 A 1 132 ? 1.041 1.139 8.526 1.00 62.19 132 LEU A CA 1
ATOM 1009 C C . LEU A 1 132 ? 2.047 0.288 9.277 1.00 62.19 132 LEU A C 1
ATOM 1011 O O . LEU A 1 132 ? 2.947 0.797 9.944 1.00 62.19 132 LEU A O 1
ATOM 1015 N N . ILE A 1 133 ? 1.915 -1.022 9.125 1.00 65.62 133 ILE A N 1
ATOM 1016 C CA . ILE A 1 133 ? 2.792 -1.970 9.793 1.00 65.62 133 ILE A CA 1
ATOM 1017 C C . ILE A 1 133 ? 3.622 -2.734 8.771 1.00 65.62 133 ILE A C 1
ATOM 1019 O O . ILE A 1 133 ? 3.071 -3.441 7.933 1.00 65.62 133 ILE A O 1
ATOM 1023 N N . ILE A 1 134 ? 4.947 -2.606 8.842 1.00 68.31 134 ILE A N 1
ATOM 1024 C CA . ILE A 1 134 ? 5.865 -3.305 7.936 1.00 68.31 134 ILE A CA 1
ATOM 1025 C C . ILE A 1 134 ? 6.195 -4.675 8.522 1.00 68.31 134 ILE A C 1
ATOM 1027 O O . ILE A 1 134 ? 6.795 -4.768 9.595 1.00 68.31 134 ILE A O 1
ATOM 1031 N N . LEU A 1 135 ? 5.835 -5.731 7.790 1.00 60.09 135 LEU A N 1
ATOM 1032 C CA . LEU A 1 135 ? 6.253 -7.098 8.096 1.00 60.09 135 LEU A CA 1
ATOM 1033 C C . LEU A 1 135 ? 7.605 -7.408 7.438 1.00 60.09 135 LEU A C 1
ATOM 1035 O O . LEU A 1 135 ? 7.737 -7.292 6.214 1.00 60.09 135 LEU A 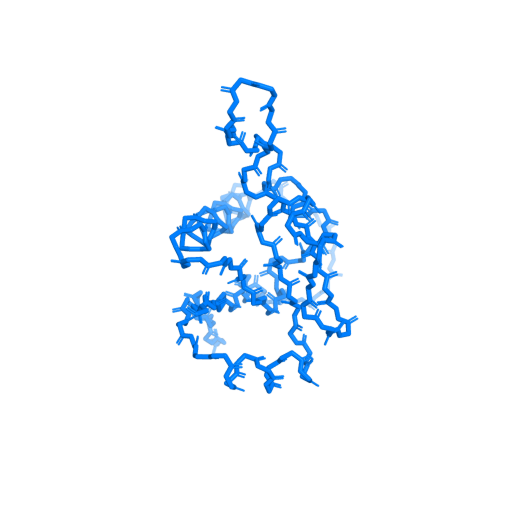O 1
ATOM 1039 N N . PHE A 1 136 ? 8.566 -7.871 8.236 1.00 58.31 136 PHE A N 1
ATOM 1040 C CA . PHE A 1 136 ? 9.780 -8.536 7.758 1.00 58.31 136 PHE A CA 1
ATOM 1041 C C . PHE A 1 136 ? 9.641 -10.046 7.998 1.00 58.31 136 PHE A C 1
ATOM 1043 O O . PHE A 1 136 ? 9.253 -10.455 9.093 1.00 58.31 136 PHE A O 1
ATOM 1050 N N . TYR A 1 137 ? 9.896 -10.844 6.958 1.00 55.62 137 TYR A N 1
ATOM 1051 C CA . TYR A 1 137 ? 9.930 -12.309 7.022 1.00 55.62 137 TYR A CA 1
ATOM 1052 C C . TYR A 1 137 ? 11.321 -12.814 7.406 1.00 55.62 137 TYR A C 1
ATOM 1054 O O . TYR A 1 137 ? 12.307 -12.141 7.026 1.00 55.62 137 TYR A O 1
#

pLDDT: mean 73.13, std 15.4, range [35.16, 90.56]

Foldseek 3Di:
DPDQDDQAEAEDEPVVVVVVLQPQEAEEEQDEPVVVVVDDDDGPHYDYQHQWYQDPVGTDGDPCRQVVCVVRDDLQGAYEYEDAAQPSSVVSSVVSVVVLVVVVVVVVVCVVVVVDDDDDDDDPDDSSRYHYYGYYD